Protein AF-B1XRI4-F1 (afdb_monomer_lite)

Structure (mmCIF, N/CA/C/O backbone):
data_AF-B1XRI4-F1
#
_entry.id   AF-B1XRI4-F1
#
loop_
_atom_site.group_PDB
_atom_site.id
_atom_site.type_symbol
_atom_site.label_atom_id
_atom_site.label_alt_id
_atom_site.label_comp_id
_atom_site.label_asym_id
_atom_site.label_entity_id
_atom_site.label_seq_id
_atom_site.pdbx_PDB_ins_code
_atom_site.Cartn_x
_atom_site.Cartn_y
_atom_site.Cartn_z
_atom_site.occupancy
_atom_site.B_iso_or_equiv
_atom_site.auth_seq_id
_atom_site.auth_comp_id
_atom_site.auth_asym_id
_atom_site.auth_atom_id
_atom_site.pdbx_PDB_model_num
ATOM 1 N N . MET A 1 1 ? -8.387 2.733 -5.141 1.00 65.00 1 MET A N 1
ATOM 2 C CA . MET A 1 1 ? -6.979 3.082 -5.437 1.00 65.00 1 MET A CA 1
ATOM 3 C C . MET A 1 1 ? -6.861 4.586 -5.437 1.00 65.00 1 MET A C 1
ATOM 5 O O . MET A 1 1 ? -7.720 5.232 -6.022 1.00 65.00 1 MET A O 1
ATOM 9 N N . LEU A 1 2 ? -5.841 5.126 -4.7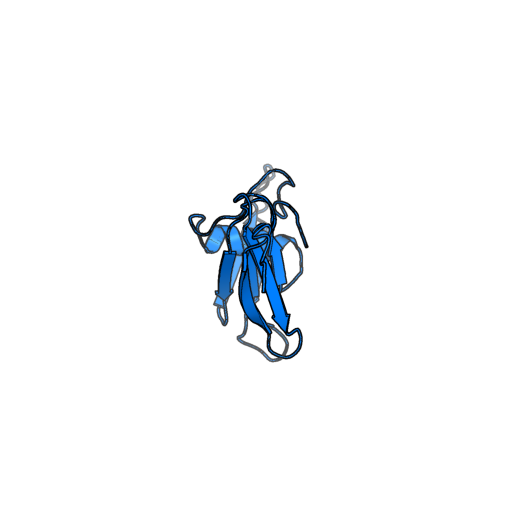74 1.00 78.25 2 LEU A N 1
ATOM 10 C CA . LEU A 1 2 ? -5.533 6.553 -4.824 1.00 78.25 2 LEU A CA 1
ATOM 11 C C . LEU A 1 2 ? -4.210 6.719 -5.563 1.00 78.25 2 LEU A C 1
ATOM 13 O O . LEU A 1 2 ? -3.282 5.942 -5.351 1.00 78.25 2 LEU A O 1
ATOM 17 N N . HIS A 1 3 ? -4.119 7.705 -6.455 1.00 70.69 3 HIS A N 1
ATOM 18 C CA . HIS A 1 3 ? -2.831 8.004 -7.069 1.00 70.69 3 HIS A CA 1
ATOM 19 C C . HIS A 1 3 ? -1.880 8.522 -5.978 1.00 70.69 3 HIS A C 1
ATOM 21 O O . HIS A 1 3 ? -0.843 7.904 -5.768 1.00 70.69 3 HIS A O 1
ATOM 27 N N . GLY A 1 4 ? -2.286 9.546 -5.215 1.00 70.69 4 GLY A N 1
ATOM 28 C CA . GLY A 1 4 ? -1.570 10.074 -4.043 1.00 70.69 4 GLY A CA 1
ATOM 29 C C . GLY A 1 4 ? -2.045 9.496 -2.703 1.00 70.69 4 GLY A C 1
ATOM 30 O O . GLY A 1 4 ? -1.963 8.288 -2.479 1.00 70.69 4 GLY A O 1
ATOM 31 N N . SER A 1 5 ? -2.565 10.351 -1.817 1.00 71.44 5 SER A N 1
ATOM 32 C CA . SER A 1 5 ? -3.099 9.972 -0.500 1.00 71.44 5 SER A CA 1
ATOM 33 C C . SER A 1 5 ? -4.562 10.399 -0.309 1.00 71.44 5 SER A C 1
ATOM 35 O O . SER A 1 5 ? -5.165 11.021 -1.183 1.00 71.44 5 SER A O 1
ATOM 37 N N . SER A 1 6 ? -5.136 10.078 0.857 1.00 72.88 6 SER A N 1
ATOM 38 C CA . SER A 1 6 ? -6.457 10.562 1.286 1.00 72.88 6 SER A CA 1
ATOM 39 C C . SER A 1 6 ? -6.484 12.041 1.685 1.00 72.88 6 SER A C 1
ATOM 41 O O . SER A 1 6 ? -7.566 12.604 1.819 1.00 72.88 6 SER A O 1
ATOM 43 N N . LEU A 1 7 ? -5.319 12.670 1.874 1.00 73.25 7 LEU A N 1
ATOM 44 C CA . LEU A 1 7 ? -5.206 14.095 2.178 1.00 73.25 7 LEU A CA 1
ATOM 45 C C . LEU A 1 7 ? -5.097 14.926 0.894 1.00 73.25 7 LEU A C 1
ATOM 47 O O . LEU A 1 7 ? -5.729 15.971 0.775 1.00 73.25 7 LEU A O 1
ATOM 51 N N . THR A 1 8 ? -4.294 14.473 -0.074 1.00 70.69 8 THR A N 1
ATOM 52 C CA . THR A 1 8 ? -4.142 15.141 -1.371 1.00 70.69 8 THR A CA 1
ATOM 53 C C . THR A 1 8 ? -3.621 14.186 -2.442 1.00 70.69 8 THR A C 1
ATOM 55 O O . THR A 1 8 ? -2.796 13.305 -2.190 1.00 70.69 8 THR A O 1
ATOM 58 N N . VAL A 1 9 ? -4.058 14.400 -3.684 1.00 73.81 9 VAL A N 1
ATOM 59 C CA . VAL A 1 9 ? -3.612 13.631 -4.857 1.00 73.81 9 VAL A CA 1
ATOM 60 C C . VAL A 1 9 ? -2.123 13.814 -5.172 1.00 73.81 9 VAL A C 1
ATOM 62 O O . VAL A 1 9 ? -1.547 12.992 -5.883 1.00 73.81 9 VAL A O 1
ATOM 65 N N . PHE A 1 10 ? -1.497 14.866 -4.635 1.00 75.50 10 PHE A N 1
ATOM 66 C CA . PHE A 1 10 ? -0.083 15.174 -4.849 1.00 75.50 10 PHE A CA 1
ATOM 67 C C . PHE A 1 10 ? 0.855 14.513 -3.827 1.00 75.50 10 PHE A C 1
ATOM 69 O O . PHE A 1 10 ? 2.054 14.421 -4.089 1.00 75.50 10 PHE A O 1
ATOM 76 N N . GLU A 1 11 ? 0.343 14.032 -2.687 1.00 80.44 11 GLU A N 1
ATOM 77 C CA . GLU A 1 11 ? 1.159 13.393 -1.646 1.00 80.44 11 GLU A CA 1
ATOM 78 C C . GLU A 1 11 ? 1.578 11.993 -2.104 1.00 80.44 11 GLU A C 1
ATOM 80 O O . GLU A 1 11 ? 0.745 11.150 -2.441 1.00 80.44 11 GLU A O 1
ATOM 85 N N . ALA A 1 12 ? 2.884 11.735 -2.116 1.00 83.44 12 ALA A N 1
ATOM 86 C CA . ALA A 1 12 ? 3.431 10.421 -2.417 1.00 83.44 12 ALA A CA 1
ATOM 87 C C . ALA A 1 12 ? 3.608 9.629 -1.118 1.00 83.44 12 ALA A C 1
ATOM 89 O O . ALA A 1 12 ? 4.441 9.985 -0.292 1.00 83.44 12 ALA A O 1
ATOM 90 N N . LEU A 1 13 ? 2.859 8.537 -0.955 1.00 85.38 13 LEU A N 1
ATOM 91 C CA . LEU A 1 13 ? 3.068 7.615 0.161 1.00 85.38 13 LEU A CA 1
ATOM 92 C C . LEU A 1 13 ? 4.296 6.738 -0.124 1.00 85.38 13 LEU A C 1
ATOM 94 O O . LEU A 1 13 ? 4.287 5.957 -1.078 1.00 85.38 13 LEU A O 1
ATOM 98 N N . THR A 1 14 ? 5.357 6.903 0.664 1.00 87.81 14 THR A N 1
ATOM 99 C CA . THR A 1 14 ? 6.631 6.170 0.558 1.00 87.81 14 THR A CA 1
ATOM 100 C C . THR A 1 14 ? 6.859 5.305 1.804 1.00 87.81 14 THR A C 1
ATOM 102 O O . THR A 1 14 ? 6.244 5.567 2.841 1.00 87.81 14 THR A O 1
ATOM 105 N N . PRO A 1 15 ? 7.738 4.289 1.737 1.00 87.56 15 PRO A N 1
ATOM 106 C CA . PRO A 1 15 ? 8.093 3.485 2.911 1.00 87.56 15 PRO A CA 1
ATOM 107 C C . PRO A 1 15 ? 8.808 4.276 4.019 1.00 87.56 15 PRO A C 1
ATOM 109 O O . PRO A 1 15 ? 8.777 3.878 5.178 1.00 87.56 15 PRO A O 1
ATOM 112 N N . ASP A 1 16 ? 9.409 5.421 3.698 1.00 88.75 16 ASP A N 1
ATOM 113 C CA . ASP A 1 16 ? 10.113 6.246 4.690 1.00 88.75 16 ASP A CA 1
ATOM 114 C C . ASP A 1 16 ? 9.158 7.062 5.580 1.00 88.75 16 ASP A C 1
ATOM 116 O O . ASP A 1 16 ? 9.561 7.608 6.608 1.00 88.75 16 ASP A O 1
ATOM 120 N N . ILE A 1 17 ? 7.880 7.167 5.197 1.00 88.00 17 ILE A N 1
ATOM 121 C CA . ILE A 1 17 ? 6.865 7.839 6.009 1.00 88.00 17 ILE A CA 1
ATOM 122 C C . ILE A 1 17 ? 6.555 6.984 7.237 1.00 88.00 17 ILE A C 1
ATOM 124 O O . ILE A 1 17 ? 6.394 5.768 7.154 1.00 88.00 17 ILE A O 1
ATOM 128 N N . SER A 1 18 ? 6.393 7.647 8.384 1.00 88.56 18 SER A N 1
ATOM 129 C CA . SER A 1 18 ? 6.003 6.985 9.628 1.00 88.56 18 SER A CA 1
ATOM 130 C C . SER A 1 18 ? 4.765 6.091 9.432 1.00 88.56 18 SER A C 1
ATOM 132 O O . SER A 1 18 ? 3.739 6.568 8.927 1.00 88.56 18 SER A O 1
ATOM 134 N N . PRO A 1 19 ? 4.793 4.828 9.900 1.00 84.56 19 PRO A N 1
ATOM 135 C CA . PRO A 1 19 ? 3.646 3.925 9.830 1.00 84.56 19 PRO A CA 1
ATOM 136 C C . PRO A 1 19 ? 2.368 4.501 10.450 1.00 84.56 19 PRO A C 1
ATOM 138 O O . PRO A 1 19 ? 1.272 4.200 9.984 1.00 84.56 19 PRO A O 1
ATOM 141 N N . LEU A 1 20 ? 2.491 5.369 11.461 1.00 84.25 20 LEU A N 1
ATOM 142 C CA . LEU A 1 20 ? 1.348 6.051 12.077 1.00 84.25 20 LEU A CA 1
ATOM 143 C C . LEU A 1 20 ? 0.680 7.042 11.119 1.00 84.25 20 LEU A C 1
ATOM 145 O O . LEU A 1 20 ? -0.545 7.127 11.081 1.00 84.25 20 LEU A O 1
ATOM 149 N N . VAL A 1 21 ? 1.469 7.753 10.311 1.00 86.25 21 VAL A N 1
ATOM 150 C CA . VAL A 1 21 ? 0.947 8.667 9.286 1.00 86.25 21 VAL A CA 1
ATOM 151 C C . VAL A 1 21 ? 0.274 7.868 8.173 1.00 86.25 21 VAL A C 1
ATOM 153 O O . VAL A 1 21 ? -0.832 8.205 7.765 1.00 86.25 21 VAL A O 1
ATOM 156 N N . LEU A 1 22 ? 0.882 6.765 7.725 1.00 87.56 22 LEU A N 1
ATOM 157 C CA . LEU A 1 22 ? 0.262 5.857 6.755 1.00 87.56 22 LEU A CA 1
ATOM 158 C C . LEU A 1 22 ? -1.082 5.311 7.272 1.00 87.56 22 LEU A C 1
ATOM 160 O O . LEU A 1 22 ? -2.072 5.276 6.538 1.00 87.56 22 LEU A O 1
ATOM 164 N N . LEU A 1 23 ? -1.137 4.944 8.553 1.00 86.62 23 LEU A N 1
ATOM 165 C CA . LEU A 1 23 ? -2.342 4.452 9.211 1.00 86.62 23 LEU A CA 1
ATOM 166 C C . LEU A 1 23 ? -3.434 5.528 9.346 1.00 86.62 23 LEU A C 1
ATOM 168 O O . LEU A 1 23 ? -4.604 5.210 9.134 1.00 86.62 23 LEU A O 1
ATOM 172 N N . ASP A 1 24 ? -3.069 6.780 9.644 1.00 84.75 24 ASP A N 1
ATOM 173 C CA . ASP A 1 24 ? -3.980 7.938 9.602 1.00 84.75 24 ASP A CA 1
ATOM 174 C C . ASP A 1 24 ? -4.537 8.157 8.187 1.00 84.75 24 ASP A C 1
ATOM 176 O O . ASP A 1 24 ? -5.738 8.353 7.999 1.00 84.75 24 ASP A O 1
ATOM 180 N N . ARG A 1 25 ? -3.691 8.054 7.155 1.00 86.00 25 ARG A N 1
ATOM 181 C CA . ARG A 1 25 ? -4.159 8.177 5.769 1.00 86.00 25 ARG A CA 1
ATOM 182 C C . ARG A 1 25 ? -5.155 7.082 5.415 1.00 86.00 25 ARG A C 1
ATOM 184 O O . ARG A 1 25 ? -6.163 7.384 4.778 1.00 86.00 25 ARG A O 1
ATOM 191 N N . LEU A 1 26 ? -4.911 5.844 5.839 1.00 86.69 26 LEU A N 1
ATOM 192 C CA . LEU A 1 26 ? -5.843 4.738 5.637 1.00 86.69 26 LEU A CA 1
ATOM 193 C C . LEU A 1 26 ? -7.153 4.943 6.414 1.00 86.69 26 LEU A C 1
ATOM 195 O O . LEU A 1 26 ? -8.219 4.785 5.821 1.00 86.69 26 LEU A O 1
ATOM 199 N N . SER A 1 27 ? -7.106 5.332 7.694 1.00 82.50 27 SER A N 1
ATOM 200 C CA . SER A 1 27 ? -8.317 5.496 8.518 1.00 82.50 27 SER A CA 1
ATOM 201 C C . SER A 1 27 ? -9.276 6.543 7.948 1.00 82.50 27 SER A C 1
ATOM 203 O O . SER A 1 27 ? -10.486 6.328 7.955 1.00 82.50 27 SER A O 1
ATOM 205 N N . ARG A 1 28 ? -8.748 7.615 7.343 1.00 81.69 28 ARG A N 1
ATOM 206 C CA . ARG A 1 28 ? -9.539 8.661 6.668 1.00 81.69 28 ARG A CA 1
ATOM 207 C C . ARG A 1 28 ? -10.305 8.185 5.433 1.00 81.69 28 ARG A C 1
ATOM 209 O O . ARG A 1 28 ? -11.222 8.870 4.999 1.00 81.69 28 ARG A O 1
ATOM 216 N N . THR A 1 29 ? -9.951 7.036 4.856 1.00 81.38 29 THR A N 1
ATOM 217 C CA . THR A 1 29 ? -10.661 6.484 3.686 1.00 81.38 29 THR A CA 1
ATOM 218 C C . THR A 1 29 ? -11.903 5.672 4.047 1.00 81.38 29 THR A C 1
ATOM 220 O O . THR A 1 29 ? -12.643 5.275 3.151 1.00 81.38 29 THR A O 1
ATOM 223 N N . GLY A 1 30 ? -12.091 5.328 5.328 1.00 78.19 30 GLY A N 1
ATOM 224 C CA . GLY A 1 30 ? -13.103 4.355 5.757 1.00 78.19 30 GLY A CA 1
ATOM 225 C C . GLY A 1 30 ? -12.866 2.923 5.248 1.00 78.19 30 GLY A C 1
ATOM 226 O O . GLY A 1 30 ? -13.698 2.051 5.473 1.00 78.19 30 GLY A O 1
ATOM 227 N N . SER A 1 31 ? -11.745 2.660 4.566 1.00 84.38 31 SER A N 1
ATOM 228 C CA . SER A 1 31 ? -11.389 1.351 4.009 1.00 84.38 31 SER A CA 1
ATOM 229 C C . SER A 1 31 ? -10.328 0.648 4.858 1.00 84.38 31 SER A C 1
ATOM 231 O O . SER A 1 31 ? -9.544 1.281 5.561 1.00 84.38 31 SER A O 1
ATOM 233 N N . ASN A 1 32 ? -10.246 -0.679 4.736 1.00 88.25 32 ASN A N 1
ATOM 234 C CA . ASN A 1 32 ? -9.199 -1.484 5.382 1.00 88.25 32 ASN A CA 1
ATOM 235 C C . ASN A 1 32 ? -7.982 -1.723 4.470 1.00 88.25 32 ASN A C 1
ATOM 237 O O . ASN A 1 32 ? -6.962 -2.260 4.905 1.00 88.25 32 ASN A O 1
ATOM 241 N N . ARG A 1 33 ? -8.094 -1.354 3.190 1.00 89.62 33 ARG A N 1
ATOM 242 C CA . ARG A 1 33 ? -7.081 -1.544 2.148 1.00 89.62 33 ARG A CA 1
ATOM 243 C C . ARG A 1 33 ? -6.815 -0.208 1.458 1.00 89.62 33 ARG A C 1
ATOM 245 O O . ARG A 1 33 ? -7.748 0.395 0.934 1.00 89.62 33 ARG A O 1
ATOM 252 N N . LEU A 1 34 ? -5.560 0.229 1.408 1.00 90.88 34 LEU A N 1
ATOM 253 C CA . LEU A 1 34 ? -5.137 1.403 0.644 1.00 90.88 34 LEU A CA 1
ATOM 254 C C . LEU A 1 34 ? -4.051 1.013 -0.353 1.00 90.88 34 LEU A C 1
ATOM 256 O O . LEU A 1 34 ? -2.965 0.595 0.025 1.00 90.88 34 LEU A O 1
ATOM 260 N N . PHE A 1 35 ? -4.342 1.203 -1.634 1.00 91.69 35 PHE A N 1
ATOM 261 C CA . PHE A 1 35 ? -3.383 1.032 -2.721 1.00 91.69 35 PHE A CA 1
ATOM 262 C C . PHE A 1 35 ? -2.990 2.409 -3.260 1.00 91.69 35 PHE A C 1
ATOM 264 O O . PHE A 1 35 ? -3.882 3.178 -3.644 1.00 91.69 35 PHE A O 1
ATOM 271 N N . CYS A 1 36 ? -1.687 2.695 -3.291 1.00 90.06 36 CYS A N 1
ATOM 272 C CA . CYS A 1 36 ? -1.108 3.977 -3.696 1.00 90.06 36 CYS A CA 1
ATOM 273 C C . CYS A 1 36 ? -0.030 3.805 -4.778 1.00 90.06 36 CYS A C 1
ATOM 275 O O . CYS A 1 36 ? 0.717 2.827 -4.767 1.00 90.06 36 CYS A O 1
ATOM 277 N N . GLY A 1 37 ? 0.028 4.737 -5.737 1.00 86.88 37 GLY A N 1
ATOM 278 C CA . GLY A 1 37 ? 0.899 4.617 -6.919 1.00 86.88 37 GLY A CA 1
ATOM 279 C C . GLY A 1 37 ? 1.879 5.771 -7.138 1.00 86.88 37 GLY A C 1
ATOM 280 O O . GLY A 1 37 ? 2.894 5.587 -7.803 1.00 86.88 37 GLY A O 1
ATOM 281 N N . ARG A 1 38 ? 1.631 6.957 -6.566 1.00 85.50 38 ARG A N 1
ATOM 282 C CA . ARG A 1 38 ? 2.395 8.185 -6.856 1.00 85.50 38 ARG A CA 1
ATOM 283 C C . ARG A 1 38 ? 3.876 8.069 -6.525 1.00 85.50 38 ARG A C 1
ATOM 285 O O . ARG A 1 38 ? 4.703 8.655 -7.217 1.00 85.50 38 ARG A O 1
ATOM 292 N N . SER A 1 39 ? 4.218 7.328 -5.476 1.00 85.31 39 SER A N 1
ATOM 293 C CA . SER A 1 39 ? 5.613 7.140 -5.089 1.00 85.31 39 SER A CA 1
ATOM 294 C C . SER A 1 39 ? 6.398 6.298 -6.078 1.00 85.31 39 SER A C 1
ATOM 296 O O . SER A 1 39 ? 7.619 6.362 -6.021 1.00 85.31 39 SER A O 1
ATOM 298 N N . GLY A 1 40 ? 5.746 5.519 -6.951 1.00 87.25 40 GLY A N 1
ATOM 299 C CA . GLY A 1 40 ? 6.384 4.588 -7.884 1.00 87.25 40 GLY A CA 1
ATOM 300 C C . GLY A 1 40 ? 7.186 3.467 -7.213 1.00 87.25 40 GLY A C 1
ATOM 301 O O . GLY A 1 40 ? 7.920 2.764 -7.899 1.00 87.25 40 GLY A O 1
ATOM 302 N N . GLN A 1 41 ? 7.078 3.318 -5.890 1.00 90.44 41 GLN A N 1
ATOM 303 C CA . GLN A 1 41 ? 7.795 2.323 -5.098 1.00 90.44 41 GLN A CA 1
ATOM 304 C C . GLN A 1 41 ? 6.858 1.174 -4.724 1.00 90.44 41 GLN A C 1
ATOM 306 O O . GLN A 1 41 ? 5.672 1.387 -4.460 1.00 90.44 41 GLN A O 1
ATOM 311 N N . THR A 1 42 ? 7.393 -0.045 -4.689 1.00 93.75 42 THR A N 1
ATOM 312 C CA . THR A 1 42 ? 6.694 -1.208 -4.137 1.00 93.75 42 THR A CA 1
ATOM 313 C C . THR A 1 42 ? 6.976 -1.330 -2.655 1.00 93.75 42 THR A C 1
ATOM 315 O O . THR A 1 42 ? 8.136 -1.423 -2.258 1.00 93.75 42 THR A O 1
ATOM 318 N N . PHE A 1 43 ? 5.929 -1.363 -1.843 1.00 94.00 43 PHE A N 1
ATOM 319 C CA . PHE A 1 43 ? 6.047 -1.604 -0.409 1.00 94.00 43 PHE A CA 1
ATOM 320 C C . PHE A 1 43 ? 4.730 -2.137 0.149 1.00 94.00 43 PHE A C 1
ATOM 322 O O . PHE A 1 43 ? 3.665 -1.935 -0.441 1.00 94.00 43 PHE A O 1
ATOM 329 N N . GLN A 1 44 ? 4.804 -2.798 1.299 1.00 94.00 44 GLN A N 1
ATOM 330 C CA . GLN A 1 44 ? 3.654 -3.333 2.016 1.00 94.00 44 GLN A CA 1
ATOM 331 C C . GLN A 1 44 ? 3.769 -2.967 3.495 1.00 94.00 44 GLN A C 1
ATOM 333 O O . GLN A 1 44 ? 4.752 -3.318 4.140 1.00 94.00 44 GLN A O 1
ATOM 338 N N . TYR A 1 45 ? 2.737 -2.320 4.034 1.00 91.50 45 TYR A N 1
ATOM 339 C CA . TYR A 1 45 ? 2.545 -2.158 5.474 1.00 91.50 45 TYR A CA 1
ATOM 340 C C . TYR A 1 45 ? 1.258 -2.840 5.891 1.00 91.50 45 TYR A C 1
ATOM 342 O O . TYR A 1 45 ? 0.201 -2.590 5.313 1.00 91.50 45 TYR A O 1
ATOM 350 N N . GLN A 1 46 ? 1.349 -3.671 6.924 1.00 90.38 46 GLN A N 1
ATOM 351 C CA . GLN A 1 46 ? 0.203 -4.354 7.495 1.00 90.38 46 GLN A CA 1
ATOM 352 C C . GLN A 1 46 ? 0.171 -4.154 9.005 1.00 90.38 46 GLN A C 1
ATOM 354 O O . GLN A 1 46 ? 1.152 -4.406 9.700 1.00 90.38 46 GLN A O 1
ATOM 359 N N . VAL A 1 47 ? -0.985 -3.728 9.504 1.00 88.44 47 VAL A N 1
ATOM 360 C CA . VAL A 1 47 ? -1.304 -3.700 10.929 1.00 88.44 47 VAL A CA 1
ATOM 361 C C . VAL A 1 47 ? -2.338 -4.787 11.169 1.00 88.44 47 VAL A C 1
ATOM 363 O O . VAL A 1 47 ? -3.504 -4.643 10.792 1.00 88.44 47 VAL A O 1
ATOM 366 N N . SER A 1 48 ? -1.888 -5.901 11.742 1.00 85.06 48 SER A N 1
ATOM 367 C CA . SER A 1 48 ? -2.743 -7.062 12.000 1.00 85.06 48 SER A CA 1
ATOM 368 C C . SER A 1 48 ? -3.627 -6.860 13.220 1.00 85.06 48 SER A C 1
ATOM 370 O O . SER A 1 48 ? -4.783 -7.248 13.166 1.00 85.06 48 SER A O 1
ATOM 372 N N . THR A 1 49 ? -3.119 -6.225 14.280 1.00 86.06 49 THR A N 1
ATOM 373 C CA . THR A 1 49 ? -3.878 -5.904 15.495 1.00 86.06 49 THR A CA 1
ATOM 374 C C . THR A 1 49 ? -3.457 -4.546 16.055 1.00 86.06 49 THR A C 1
ATOM 376 O O . THR A 1 49 ? -2.334 -4.093 15.827 1.00 86.06 49 THR A O 1
ATOM 379 N N . GLY A 1 50 ? -4.350 -3.869 16.777 1.00 83.12 50 GLY A N 1
ATOM 380 C CA . GLY A 1 50 ? -4.013 -2.635 17.486 1.00 83.12 50 GLY A CA 1
ATOM 381 C C . GLY A 1 50 ? -5.211 -1.740 17.780 1.00 83.12 50 GLY A C 1
ATOM 382 O O . GLY A 1 50 ? -6.327 -1.985 17.327 1.00 83.12 50 GLY A O 1
ATOM 383 N N . LYS A 1 51 ? -4.964 -0.668 18.533 1.00 81.44 51 LYS A N 1
ATOM 384 C CA . LYS A 1 51 ? -5.938 0.396 18.797 1.00 81.44 51 LYS A CA 1
ATOM 385 C C . LYS A 1 51 ? -5.340 1.728 18.365 1.00 81.44 51 LYS A C 1
ATOM 387 O O . LYS A 1 51 ? -4.202 2.031 18.709 1.00 81.44 51 LYS A O 1
ATOM 392 N N . LEU A 1 52 ? -6.095 2.501 17.594 1.00 78.25 52 LEU A N 1
ATOM 393 C CA . LEU A 1 52 ? -5.708 3.818 17.100 1.00 78.25 52 LEU A CA 1
ATOM 394 C C . LEU A 1 52 ? -6.712 4.852 17.597 1.00 78.25 52 LEU A C 1
ATOM 396 O O . LEU A 1 52 ? -7.892 4.746 17.283 1.00 78.25 52 LEU A O 1
ATOM 400 N N . ALA A 1 53 ? -6.234 5.873 18.297 1.00 79.31 53 ALA A N 1
ATOM 401 C CA . ALA A 1 53 ? -7.021 7.047 18.650 1.00 79.31 53 ALA A CA 1
ATOM 402 C C . ALA A 1 53 ? -6.586 8.222 17.766 1.00 79.31 53 ALA A C 1
ATOM 404 O O . ALA A 1 53 ? -5.413 8.593 17.763 1.00 79.31 53 ALA A O 1
ATOM 405 N N . ALA A 1 54 ? -7.514 8.795 17.003 1.00 73.19 54 ALA A N 1
ATOM 406 C CA . ALA A 1 54 ? -7.299 10.005 16.220 1.00 73.19 54 ALA A CA 1
ATOM 407 C C . ALA A 1 54 ? -8.059 11.159 16.874 1.00 73.19 54 ALA A C 1
ATOM 409 O O . ALA A 1 54 ? -9.288 11.167 16.876 1.00 73.19 54 ALA A O 1
ATOM 410 N N . THR A 1 55 ? -7.335 12.127 17.427 1.00 77.12 55 THR A N 1
ATOM 411 C CA . THR A 1 55 ? -7.932 13.305 18.062 1.00 77.12 55 THR A CA 1
ATOM 412 C C . THR A 1 55 ? -7.768 14.508 17.148 1.00 77.12 55 THR A C 1
ATOM 414 O O . THR A 1 55 ? -6.651 14.848 16.760 1.00 77.12 55 THR A O 1
ATOM 417 N N . VAL A 1 56 ? -8.883 15.147 16.798 1.00 73.50 56 VAL A N 1
ATOM 418 C CA . VAL A 1 56 ? -8.895 16.396 16.034 1.00 73.50 56 VAL A CA 1
ATOM 419 C C . VAL A 1 56 ? -9.275 17.530 16.975 1.00 73.50 56 VAL A C 1
ATOM 421 O O . VAL A 1 56 ? -10.363 17.522 17.548 1.00 73.50 56 VAL A O 1
ATOM 424 N N . THR A 1 57 ? -8.380 18.504 17.118 1.00 77.81 57 THR A N 1
ATOM 425 C CA . THR A 1 57 ? -8.630 19.731 17.880 1.00 77.81 57 THR A CA 1
ATOM 426 C C . THR A 1 57 ? -9.086 20.821 16.917 1.00 77.81 57 THR A C 1
ATOM 428 O O . THR A 1 57 ? -8.326 21.216 16.032 1.00 77.81 57 THR A O 1
ATOM 431 N N . THR A 1 58 ? -10.325 21.293 17.056 1.00 76.12 58 THR A N 1
ATOM 432 C CA . THR A 1 58 ? -10.836 22.457 16.313 1.00 76.12 58 THR A CA 1
ATOM 433 C C . THR A 1 58 ? -10.553 23.753 17.080 1.00 76.12 58 THR A C 1
ATOM 435 O O . THR A 1 58 ? -10.262 23.716 18.277 1.00 76.12 58 THR A O 1
ATOM 438 N N . LEU A 1 59 ? -10.628 24.910 16.404 1.00 78.81 59 LEU A N 1
ATOM 439 C CA . LEU A 1 59 ? -10.448 26.218 17.057 1.00 78.81 59 LEU A CA 1
ATOM 440 C C . LEU A 1 59 ? -11.449 26.438 18.208 1.00 78.81 59 LEU A C 1
ATOM 442 O O . LEU A 1 59 ? -11.094 27.056 19.207 1.00 78.81 59 LEU A O 1
ATOM 446 N N . ASP A 1 60 ? -12.641 25.844 18.111 1.00 74.88 60 ASP A N 1
ATOM 447 C CA . ASP A 1 60 ? -13.716 25.928 19.109 1.00 74.88 60 ASP A CA 1
ATOM 448 C C . ASP A 1 60 ? -13.573 24.905 20.261 1.00 74.88 60 ASP A C 1
ATOM 450 O O . ASP A 1 60 ? -14.551 24.515 20.896 1.00 74.88 60 ASP A O 1
ATOM 454 N N . GLN A 1 61 ? -12.344 24.447 20.537 1.00 64.19 61 GLN A N 1
ATOM 455 C CA . GLN A 1 61 ? -11.928 23.667 21.719 1.00 64.19 61 GLN A CA 1
ATOM 456 C C . GLN A 1 61 ? -12.541 22.267 21.900 1.00 64.19 61 GLN A C 1
ATOM 458 O O . GLN A 1 61 ? -12.152 21.547 22.822 1.00 64.19 61 GLN A O 1
ATOM 463 N N . THR A 1 62 ? -13.440 21.817 21.025 1.00 64.19 62 THR A N 1
ATOM 464 C CA . THR A 1 62 ? -14.017 20.472 21.145 1.00 64.19 62 THR A CA 1
ATOM 465 C C . THR A 1 62 ? -13.097 19.454 20.473 1.00 64.19 62 THR A C 1
ATOM 467 O O . THR A 1 62 ? -13.110 19.283 19.255 1.00 64.19 62 THR A O 1
ATOM 470 N N . ALA A 1 63 ? -12.274 18.776 21.274 1.00 68.06 63 ALA A N 1
ATOM 471 C CA . ALA A 1 63 ? -11.447 17.670 20.809 1.00 68.06 63 ALA A CA 1
ATOM 472 C C . ALA A 1 63 ? -12.335 16.464 20.464 1.00 68.06 63 ALA A C 1
ATOM 474 O O . ALA A 1 63 ? -12.845 15.776 21.349 1.00 68.06 63 ALA A O 1
ATOM 475 N N . VAL A 1 64 ? -12.523 16.193 19.172 1.00 70.56 64 VAL A N 1
ATOM 476 C CA . VAL A 1 64 ? -13.245 14.999 18.717 1.00 70.56 64 VAL A CA 1
ATOM 477 C C . VAL A 1 64 ? -12.242 13.858 18.609 1.00 70.56 64 VAL A C 1
ATOM 479 O O . VAL A 1 64 ? -11.329 13.907 17.785 1.00 70.56 64 VAL A O 1
ATOM 482 N N . SER A 1 65 ? -12.401 12.833 19.451 1.00 73.88 65 SER A N 1
ATOM 483 C CA . SER A 1 65 ? -11.581 11.621 19.404 1.00 73.88 65 SER A CA 1
ATOM 484 C C . SER A 1 65 ? -12.314 10.499 18.675 1.00 73.88 65 SER A C 1
ATOM 486 O O . SER A 1 65 ? -13.432 10.130 19.032 1.00 73.88 65 SER A O 1
ATOM 488 N N . GLN A 1 66 ? -11.678 9.948 17.646 1.00 73.94 66 GLN A N 1
ATOM 489 C CA . GLN A 1 66 ? -12.132 8.772 16.918 1.00 73.94 66 GLN A CA 1
ATOM 490 C C . GLN A 1 66 ? -11.236 7.589 17.268 1.00 73.94 66 GLN A C 1
ATOM 492 O O . GLN A 1 66 ? -10.051 7.572 16.933 1.00 73.94 66 GLN A O 1
ATOM 497 N N . ASN A 1 67 ? -11.814 6.590 17.932 1.00 79.44 67 ASN A N 1
ATOM 498 C CA . ASN A 1 67 ? -11.116 5.368 18.305 1.00 79.44 67 ASN A CA 1
ATOM 499 C C . ASN A 1 67 ? -11.409 4.264 17.291 1.00 79.44 67 ASN A C 1
ATOM 501 O O . ASN A 1 67 ? -12.561 3.979 16.974 1.00 79.44 67 ASN A O 1
ATOM 505 N N . TYR A 1 68 ? -10.351 3.625 16.812 1.00 75.19 68 TYR A N 1
ATOM 506 C CA . TYR A 1 68 ? -10.399 2.538 15.857 1.00 75.19 68 TYR A CA 1
ATOM 507 C C . TYR A 1 68 ? -9.726 1.312 16.442 1.00 75.19 68 TYR A C 1
ATOM 509 O O . TYR A 1 68 ? -8.556 1.349 16.826 1.00 75.19 68 TYR A O 1
ATOM 517 N N . THR A 1 69 ? -10.450 0.209 16.420 1.00 78.25 69 THR A N 1
ATOM 518 C CA . THR A 1 69 ? -9.931 -1.092 16.805 1.00 78.25 69 THR A CA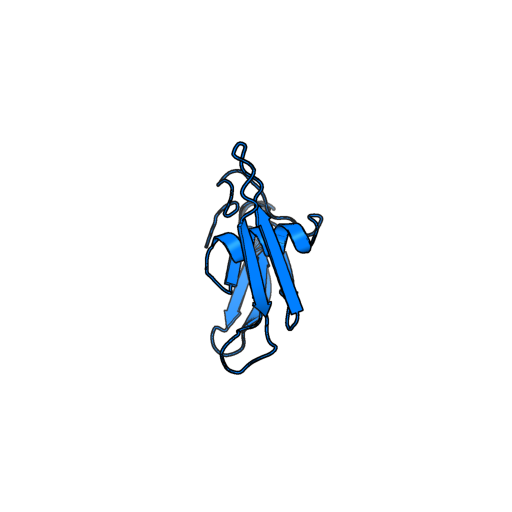 1
ATOM 519 C C . THR A 1 69 ? -9.589 -1.893 15.552 1.00 78.25 69 THR A C 1
ATOM 521 O O . THR A 1 69 ? -10.375 -1.938 14.608 1.00 78.25 69 THR A O 1
ATOM 524 N N . ILE A 1 70 ? -8.402 -2.492 15.511 1.00 83.06 70 ILE A N 1
ATOM 525 C CA . ILE A 1 70 ? -7.871 -3.241 14.368 1.00 83.06 70 ILE A CA 1
ATOM 526 C C . ILE A 1 70 ? -7.645 -4.679 14.833 1.00 83.06 70 ILE A C 1
ATOM 528 O O . ILE A 1 70 ? -6.923 -4.889 15.805 1.00 83.06 70 ILE A O 1
ATOM 532 N N . GLY A 1 71 ? -8.243 -5.654 14.144 1.00 72.25 71 GLY A N 1
ATOM 533 C CA .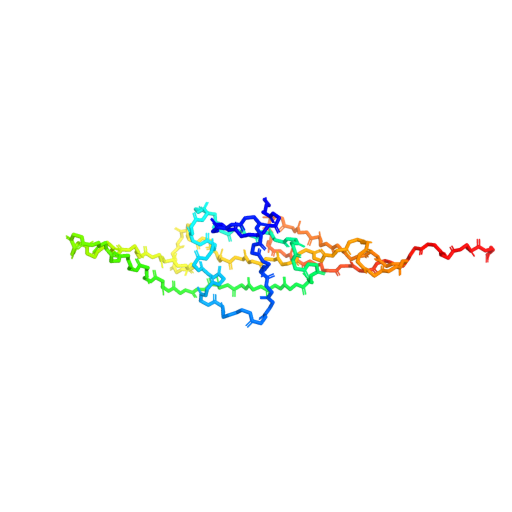 GLY A 1 71 ? -7.915 -7.077 14.272 1.00 72.25 71 GLY A CA 1
ATOM 534 C C . GLY A 1 71 ? -8.166 -7.765 15.613 1.00 72.25 71 GLY A C 1
ATOM 535 O O . GLY A 1 71 ? -7.740 -8.905 15.761 1.00 72.25 71 GLY A O 1
ATOM 536 N N . ASP A 1 72 ? -8.803 -7.114 16.591 1.00 62.50 72 ASP A N 1
ATOM 537 C CA . ASP A 1 72 ? -9.011 -7.698 17.928 1.00 62.50 72 ASP A CA 1
ATOM 538 C C . ASP A 1 72 ? -10.373 -8.393 18.119 1.00 62.50 72 ASP A C 1
ATOM 540 O O . ASP A 1 72 ? -10.576 -9.058 19.132 1.00 62.50 72 ASP A O 1
ATOM 544 N N . SER A 1 73 ? -11.297 -8.252 17.162 1.00 56.94 73 SER A N 1
ATOM 545 C CA . SER A 1 73 ? -12.687 -8.701 17.282 1.00 56.94 73 SER A CA 1
ATOM 546 C C . SER A 1 73 ? -13.191 -9.305 15.971 1.00 56.94 73 SER A C 1
ATOM 548 O O . SER A 1 73 ? -12.742 -8.948 14.879 1.00 56.94 73 SER A O 1
ATOM 550 N N . VAL A 1 74 ? -14.177 -10.201 16.061 1.00 50.41 74 VAL A N 1
ATOM 551 C CA . VAL A 1 74 ? -14.888 -10.734 14.888 1.00 50.41 74 VAL A CA 1
ATOM 552 C C . VAL A 1 74 ? -15.518 -9.560 14.124 1.00 50.41 74 VAL A C 1
ATOM 554 O O . VAL A 1 74 ? -16.443 -8.922 14.617 1.00 50.41 74 VAL A O 1
ATOM 557 N N . GLY A 1 75 ? -14.980 -9.248 12.940 1.00 55.47 75 GLY A N 1
ATOM 558 C CA . GLY A 1 75 ? -15.446 -8.157 12.072 1.00 55.47 75 GLY A CA 1
ATOM 559 C C . GLY A 1 75 ? -14.467 -6.989 11.873 1.00 55.47 75 GLY A C 1
ATOM 560 O O . GLY A 1 75 ? -14.660 -6.210 10.940 1.00 55.47 75 GLY A O 1
ATOM 561 N N . THR A 1 76 ? -13.389 -6.866 12.661 1.00 66.69 76 THR A N 1
ATOM 562 C CA . THR A 1 76 ? -12.346 -5.848 12.425 1.00 66.69 76 THR A CA 1
ATOM 563 C C . THR A 1 76 ? -11.225 -6.412 11.558 1.00 66.69 76 THR A C 1
ATOM 565 O O . THR A 1 76 ? -10.283 -7.030 12.043 1.00 66.69 76 THR A O 1
ATOM 568 N N . ALA A 1 77 ? -11.308 -6.196 10.243 1.00 78.31 77 ALA A N 1
ATOM 569 C CA . ALA A 1 77 ? -10.257 -6.629 9.326 1.00 78.31 77 ALA A CA 1
ATOM 570 C C . ALA A 1 77 ? -8.911 -5.946 9.644 1.00 78.31 77 ALA A C 1
ATOM 572 O O . ALA A 1 77 ? -8.867 -4.775 10.036 1.00 78.31 77 ALA A O 1
ATOM 573 N N . ALA A 1 78 ? -7.806 -6.666 9.415 1.00 87.19 78 ALA A N 1
ATOM 574 C CA . ALA A 1 78 ? -6.461 -6.090 9.427 1.00 87.19 78 ALA A CA 1
ATOM 575 C C . ALA A 1 78 ? -6.393 -4.868 8.502 1.00 87.19 78 ALA A C 1
ATOM 577 O O . ALA A 1 78 ? -7.187 -4.744 7.570 1.00 87.19 78 ALA A O 1
ATOM 578 N N . ARG A 1 79 ? -5.436 -3.972 8.719 1.00 89.19 79 ARG A N 1
ATOM 579 C CA . ARG A 1 79 ? -5.233 -2.790 7.876 1.00 89.19 79 ARG A CA 1
ATOM 580 C C . ARG A 1 79 ? -4.015 -2.978 6.987 1.00 89.19 79 ARG A C 1
ATOM 582 O O . ARG A 1 79 ? -2.943 -3.283 7.495 1.00 89.19 79 ARG A O 1
ATOM 589 N N . LEU A 1 80 ? -4.178 -2.796 5.678 1.00 91.75 80 LEU A N 1
ATOM 590 C CA . LEU A 1 80 ? -3.133 -3.045 4.681 1.00 91.75 80 LEU A CA 1
ATOM 591 C C . LEU A 1 80 ? -2.962 -1.834 3.764 1.00 91.75 80 LEU A C 1
ATOM 593 O O . LEU A 1 80 ? -3.933 -1.298 3.225 1.00 91.75 80 LEU A O 1
ATOM 597 N N . ILE A 1 81 ? -1.712 -1.430 3.572 1.00 92.69 81 ILE A N 1
ATOM 598 C CA . ILE A 1 81 ? -1.305 -0.320 2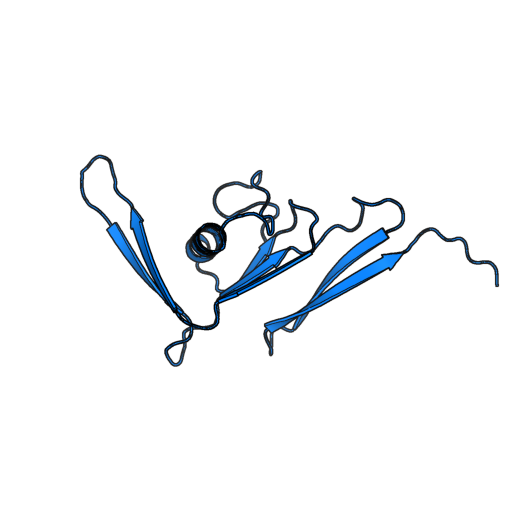.715 1.00 92.69 81 ILE A CA 1
ATOM 599 C C . ILE A 1 81 ? -0.250 -0.844 1.749 1.00 92.69 81 ILE A C 1
ATOM 601 O O . ILE A 1 81 ? 0.729 -1.459 2.169 1.00 92.69 81 ILE A O 1
ATOM 605 N N . VAL A 1 82 ? -0.459 -0.611 0.456 1.00 94.06 82 VAL A N 1
ATOM 606 C CA . VAL A 1 82 ? 0.366 -1.165 -0.616 1.00 94.06 82 VAL A CA 1
ATOM 607 C C . VAL A 1 82 ? 0.789 -0.062 -1.578 1.00 94.06 82 VAL A C 1
ATOM 609 O O . VAL A 1 82 ? -0.056 0.598 -2.190 1.00 94.06 82 VAL A O 1
ATOM 612 N N . GLY A 1 83 ? 2.098 0.109 -1.741 1.00 93.62 83 GLY A N 1
ATOM 613 C CA . GLY A 1 83 ? 2.688 0.816 -2.873 1.00 93.62 83 GLY A CA 1
ATOM 614 C C . GLY A 1 83 ? 2.742 -0.115 -4.0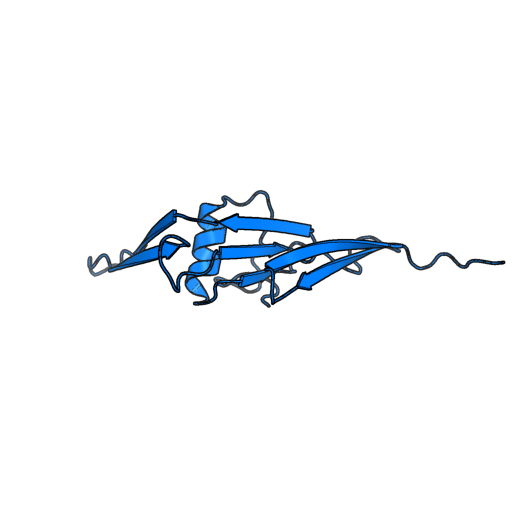78 1.00 93.62 83 GLY A C 1
ATOM 615 O O . GLY A 1 83 ? 3.333 -1.190 -3.987 1.00 93.62 83 GLY A O 1
ATOM 616 N N . VAL A 1 84 ? 2.101 0.249 -5.192 1.00 93.12 84 VAL A N 1
ATOM 617 C CA . VAL A 1 84 ? 1.963 -0.661 -6.350 1.00 93.12 84 VAL A CA 1
ATOM 618 C C . VAL A 1 84 ? 3.156 -0.663 -7.310 1.00 93.12 84 VAL A C 1
ATOM 620 O O . VAL A 1 84 ? 3.180 -1.443 -8.259 1.00 93.12 84 VAL A O 1
ATOM 623 N N . GLY A 1 85 ? 4.153 0.191 -7.074 1.00 89.19 85 GLY A N 1
ATOM 624 C CA . GLY A 1 85 ? 5.264 0.388 -8.002 1.00 89.19 85 GLY A CA 1
ATOM 625 C C . GLY A 1 85 ? 4.906 1.276 -9.198 1.00 89.19 85 GLY A C 1
ATOM 626 O O . GLY A 1 85 ? 3.954 2.056 -9.158 1.00 89.19 85 GLY A O 1
ATOM 627 N N . SER A 1 86 ? 5.717 1.193 -10.252 1.00 89.56 86 SER A N 1
ATOM 628 C CA . SER A 1 86 ? 5.540 1.927 -11.508 1.00 89.56 86 SER A CA 1
ATOM 629 C C . SER A 1 86 ? 5.959 1.060 -12.695 1.00 89.56 86 SER A C 1
ATOM 631 O O . SER A 1 86 ? 6.881 0.247 -12.602 1.00 89.56 86 SER A O 1
ATOM 633 N N . VAL A 1 87 ? 5.271 1.258 -13.819 1.00 86.44 87 VAL A N 1
ATOM 634 C CA . VAL A 1 87 ? 5.449 0.503 -15.066 1.00 86.44 87 VAL A CA 1
ATOM 635 C C . VAL A 1 87 ? 6.493 1.143 -15.998 1.00 86.44 87 VAL A C 1
ATOM 637 O O . VAL A 1 87 ? 7.073 0.464 -16.842 1.00 86.44 87 VAL A O 1
ATOM 640 N N . ASP A 1 88 ? 6.737 2.443 -15.855 1.00 83.69 88 ASP A N 1
ATOM 641 C CA . ASP A 1 88 ? 7.460 3.275 -16.823 1.00 83.69 88 ASP A CA 1
ATOM 642 C C . ASP A 1 88 ? 8.540 4.171 -16.199 1.00 83.69 88 ASP A C 1
ATOM 644 O O . ASP A 1 88 ? 9.311 4.801 -16.920 1.00 83.69 88 ASP A O 1
ATOM 648 N N . ARG A 1 89 ? 8.649 4.216 -14.866 1.00 83.44 89 ARG A N 1
ATOM 649 C CA . ARG A 1 89 ? 9.637 5.063 -14.186 1.00 83.44 89 ARG A CA 1
ATOM 650 C C . ARG A 1 89 ? 11.078 4.649 -14.465 1.00 83.44 89 ARG A C 1
ATOM 652 O O . ARG A 1 89 ? 11.951 5.510 -14.540 1.00 83.44 89 ARG A O 1
ATOM 659 N N . VAL A 1 90 ? 11.332 3.347 -14.579 1.00 84.12 90 VAL A N 1
ATOM 660 C CA . VAL A 1 90 ? 12.629 2.815 -15.002 1.00 84.12 90 VAL A CA 1
ATOM 661 C C . VAL A 1 90 ? 12.478 2.356 -16.452 1.00 84.12 90 VAL A C 1
ATOM 663 O O . VAL A 1 90 ? 11.657 1.476 -16.721 1.00 84.12 90 VAL A O 1
ATOM 666 N N . PRO A 1 91 ? 13.249 2.915 -17.403 1.00 85.44 91 PRO A N 1
ATOM 667 C CA . PRO A 1 91 ? 13.171 2.496 -18.795 1.00 85.44 91 PRO A CA 1
ATOM 668 C C . PRO A 1 91 ? 13.335 0.979 -18.928 1.00 85.44 91 PRO A C 1
ATOM 670 O O . PRO A 1 91 ? 14.218 0.394 -18.297 1.00 85.44 91 PRO A O 1
ATOM 673 N N . LYS A 1 92 ? 12.508 0.347 -19.773 1.00 85.88 92 LYS A N 1
ATOM 674 C CA . LYS A 1 92 ? 12.552 -1.104 -20.052 1.00 85.88 92 LYS A CA 1
ATOM 675 C C . LYS A 1 92 ? 12.255 -1.999 -18.844 1.00 85.88 92 LYS A C 1
ATOM 677 O O . LYS A 1 92 ? 12.568 -3.190 -18.870 1.00 85.88 92 LYS A O 1
ATOM 682 N N . GLN A 1 93 ? 11.652 -1.459 -17.790 1.00 88.81 93 GLN A N 1
ATOM 683 C CA . GLN A 1 93 ? 11.294 -2.207 -16.595 1.00 88.81 93 GLN A CA 1
ATOM 684 C C . GLN A 1 93 ? 9.911 -1.789 -16.103 1.00 88.81 93 GLN A C 1
ATOM 686 O O . GLN A 1 93 ? 9.675 -0.627 -15.804 1.00 88.81 93 GLN A O 1
ATOM 691 N N . ALA A 1 94 ? 9.013 -2.762 -15.989 1.00 90.88 94 ALA A N 1
ATOM 692 C CA . ALA A 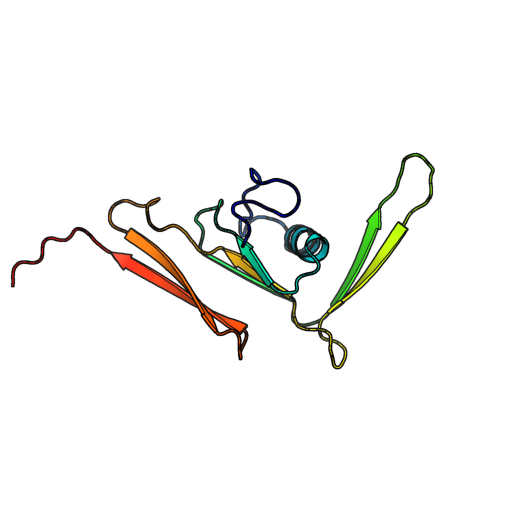1 94 ? 7.678 -2.585 -15.450 1.00 90.88 94 ALA A CA 1
ATOM 693 C C . ALA A 1 94 ? 7.559 -3.309 -14.115 1.00 90.88 94 ALA A C 1
ATOM 695 O O . ALA A 1 94 ? 7.744 -4.525 -14.059 1.00 90.88 94 ALA A O 1
ATOM 696 N N . THR A 1 95 ? 7.208 -2.583 -13.059 1.00 92.81 95 THR A N 1
ATOM 697 C CA . THR A 1 95 ? 6.909 -3.157 -11.748 1.00 92.81 95 THR A CA 1
ATOM 698 C C . THR A 1 95 ? 5.425 -2.993 -11.439 1.00 92.81 95 THR A C 1
ATOM 700 O O . THR A 1 95 ? 4.875 -1.901 -11.570 1.00 92.81 95 THR A O 1
ATOM 703 N N . TYR A 1 96 ? 4.774 -4.085 -11.045 1.00 91.75 96 TYR A N 1
ATOM 704 C CA . TYR A 1 96 ? 3.351 -4.137 -10.720 1.00 91.75 96 TYR A CA 1
ATOM 705 C C . TYR A 1 96 ? 3.084 -5.053 -9.524 1.00 91.75 96 TYR A C 1
ATOM 707 O O . TYR A 1 96 ? 3.929 -5.854 -9.116 1.00 91.75 96 TYR A O 1
ATOM 715 N N . THR A 1 97 ? 1.867 -4.959 -8.992 1.00 95.12 97 THR A N 1
ATOM 716 C CA . THR A 1 97 ? 1.438 -5.713 -7.816 1.00 95.12 97 THR A CA 1
ATOM 717 C C . THR A 1 97 ? 0.248 -6.605 -8.132 1.00 95.12 97 THR A C 1
ATOM 719 O O . THR A 1 97 ? -0.751 -6.148 -8.683 1.00 95.12 97 THR A O 1
ATOM 722 N N . LEU A 1 98 ? 0.341 -7.872 -7.734 1.00 94.69 98 LEU A N 1
ATOM 723 C CA . LEU A 1 98 ? -0.768 -8.819 -7.704 1.00 94.69 98 LEU A CA 1
ATOM 724 C C . LEU A 1 98 ? -1.341 -8.870 -6.284 1.00 94.69 98 LEU A C 1
ATOM 726 O O . LEU A 1 98 ? -0.584 -8.968 -5.319 1.00 94.69 98 LEU A O 1
ATOM 730 N N . TYR A 1 99 ? -2.665 -8.807 -6.161 1.00 93.62 99 TYR A N 1
ATOM 731 C CA . TYR A 1 99 ? -3.373 -8.841 -4.882 1.00 93.62 99 TYR A CA 1
ATOM 732 C C . TYR A 1 99 ? -4.452 -9.923 -4.896 1.00 93.62 99 TYR A C 1
ATOM 734 O O . TYR A 1 99 ? -5.284 -9.951 -5.805 1.00 93.62 99 TYR A O 1
ATOM 742 N N . ASN A 1 100 ? -4.450 -10.792 -3.884 1.00 92.69 100 ASN A N 1
ATOM 743 C CA . ASN A 1 100 ? -5.498 -11.785 -3.671 1.00 92.69 100 ASN A CA 1
ATOM 744 C C . ASN A 1 100 ? -6.519 -11.260 -2.643 1.00 92.69 100 ASN A C 1
ATOM 746 O O . ASN A 1 100 ? -6.190 -11.193 -1.458 1.00 92.69 100 ASN A O 1
ATOM 750 N N . PRO A 1 101 ? -7.760 -10.934 -3.050 1.00 87.38 101 PRO A N 1
ATOM 751 C CA . PRO A 1 101 ? -8.766 -10.379 -2.147 1.00 87.38 101 PRO A CA 1
ATOM 752 C C . PRO A 1 101 ? -9.279 -11.371 -1.096 1.00 87.38 101 PRO A C 1
ATOM 754 O O . PRO A 1 101 ? -9.839 -10.933 -0.098 1.00 87.38 101 PRO A O 1
ATOM 757 N N . ASN A 1 102 ? -9.091 -12.680 -1.293 1.00 87.69 102 ASN A N 1
ATOM 758 C CA . ASN A 1 102 ? -9.567 -13.703 -0.356 1.00 87.69 102 ASN A CA 1
ATOM 759 C C . ASN A 1 102 ? -8.589 -13.947 0.801 1.00 87.69 102 ASN A C 1
ATOM 761 O O . ASN A 1 102 ? -8.988 -14.436 1.852 1.00 87.69 102 ASN A O 1
ATOM 765 N N . THR A 1 103 ? -7.303 -13.651 0.596 1.00 88.19 103 THR A N 1
ATOM 766 C CA . THR A 1 103 ? -6.230 -13.968 1.554 1.00 88.19 103 THR A CA 1
ATOM 767 C C . THR A 1 103 ? -5.387 -12.757 1.938 1.00 88.19 103 THR A C 1
ATOM 769 O O . THR A 1 103 ? -4.403 -12.914 2.656 1.00 88.19 103 THR A O 1
ATOM 772 N N . ASP A 1 104 ? -5.697 -11.579 1.393 1.00 88.44 104 ASP A N 1
ATOM 773 C CA . ASP A 1 104 ? -4.910 -10.346 1.513 1.00 88.44 104 ASP A CA 1
ATOM 774 C C . ASP A 1 104 ? -3.439 -10.473 1.092 1.00 88.44 104 ASP A C 1
ATOM 776 O O . ASP A 1 104 ? -2.599 -9.646 1.450 1.00 88.44 104 ASP A O 1
ATOM 780 N N . GLN A 1 105 ? -3.109 -11.504 0.311 1.00 92.25 105 GLN A N 1
ATOM 781 C CA . GLN A 1 105 ? -1.739 -11.725 -0.134 1.00 92.25 105 GLN A CA 1
ATOM 782 C C . GLN A 1 105 ? -1.372 -10.725 -1.226 1.00 92.25 105 GLN A C 1
ATOM 784 O O . GLN A 1 105 ? -2.112 -10.531 -2.193 1.00 92.25 105 GLN A O 1
ATOM 789 N N . VAL A 1 106 ? -0.198 -10.121 -1.070 1.00 94.50 106 VAL A N 1
ATOM 790 C CA . VAL A 1 106 ? 0.382 -9.151 -1.998 1.00 94.50 106 VAL A CA 1
ATOM 791 C C . VAL A 1 106 ? 1.649 -9.758 -2.588 1.00 94.50 106 VAL A C 1
ATOM 793 O O . VAL A 1 106 ? 2.485 -10.299 -1.870 1.00 94.50 106 VAL A O 1
ATOM 796 N N . THR A 1 107 ? 1.804 -9.688 -3.906 1.00 96.50 107 THR A N 1
ATOM 797 C CA . THR A 1 107 ? 3.018 -10.132 -4.599 1.00 96.50 107 THR A CA 1
ATOM 798 C C . THR A 1 107 ? 3.489 -9.051 -5.557 1.00 96.50 107 THR A C 1
ATOM 800 O O . THR A 1 107 ? 2.762 -8.666 -6.472 1.00 96.50 107 THR A O 1
ATOM 803 N N . PHE A 1 108 ? 4.721 -8.587 -5.369 1.00 95.69 108 PHE A N 1
ATOM 804 C CA . PHE A 1 108 ? 5.369 -7.647 -6.279 1.00 95.69 108 PHE A CA 1
ATOM 805 C C . PHE A 1 108 ? 6.035 -8.403 -7.425 1.00 95.69 108 PHE A C 1
ATOM 807 O O . PHE A 1 108 ? 6.689 -9.425 -7.209 1.00 95.69 108 PHE A O 1
ATOM 814 N N . ARG A 1 109 ? 5.870 -7.910 -8.651 1.00 94.69 109 ARG A N 1
ATOM 815 C CA . ARG A 1 109 ? 6.512 -8.468 -9.840 1.00 94.69 109 ARG A CA 1
ATOM 816 C C . ARG A 1 109 ? 7.160 -7.371 -10.658 1.00 94.69 109 ARG A C 1
ATOM 818 O O . ARG A 1 109 ? 6.562 -6.325 -10.883 1.00 94.69 109 ARG A O 1
ATOM 825 N N . THR A 1 110 ? 8.351 -7.668 -11.159 1.00 92.31 110 THR A N 1
ATOM 826 C CA . THR A 1 110 ? 9.090 -6.804 -12.074 1.00 92.31 110 THR A CA 1
ATOM 827 C C . THR A 1 110 ? 9.381 -7.569 -13.356 1.00 92.31 110 THR A C 1
ATOM 829 O O . THR A 1 110 ? 9.934 -8.666 -13.322 1.00 92.31 110 THR A O 1
ATOM 832 N N . VAL A 1 111 ? 9.011 -6.989 -14.492 1.00 92.00 111 VAL A N 1
ATOM 833 C CA . VAL A 1 111 ? 9.228 -7.544 -15.830 1.00 92.00 111 VAL A CA 1
ATOM 834 C C . VAL A 1 111 ? 10.080 -6.566 -16.625 1.00 92.00 111 VAL A C 1
ATOM 836 O O . VAL A 1 111 ? 9.841 -5.362 -16.600 1.00 92.00 111 VAL A O 1
ATOM 839 N N . ARG A 1 112 ? 11.088 -7.074 -17.336 1.00 89.56 112 ARG A N 1
ATOM 840 C CA . ARG A 1 112 ? 11.884 -6.271 -18.272 1.00 89.56 112 ARG A CA 1
ATOM 841 C C . ARG A 1 112 ? 11.283 -6.387 -19.672 1.00 89.56 112 ARG A C 1
ATOM 843 O O . ARG A 1 112 ? 10.917 -7.484 -20.078 1.00 89.56 112 ARG A O 1
ATOM 850 N N . TYR A 1 113 ? 11.175 -5.277 -20.395 1.00 83.94 113 TYR A N 1
ATOM 851 C CA . TYR A 1 113 ? 10.584 -5.217 -21.738 1.00 83.94 113 TYR A CA 1
ATOM 852 C C . TYR A 1 113 ? 11.479 -4.425 -22.699 1.00 83.94 113 TYR A C 1
ATOM 854 O O . TYR A 1 113 ? 12.326 -3.648 -22.272 1.00 83.94 113 TYR A O 1
ATOM 862 N N . GLY A 1 114 ? 11.323 -4.611 -24.010 1.00 75.75 114 GLY A N 1
ATOM 863 C CA . GLY A 1 114 ? 12.161 -3.917 -25.000 1.00 75.75 114 GLY A CA 1
ATOM 864 C C . GLY A 1 114 ? 13.536 -4.555 -25.234 1.00 75.75 114 GLY A C 1
ATOM 865 O O . GLY A 1 114 ? 14.423 -3.909 -25.799 1.00 75.75 114 GLY A O 1
ATOM 866 N N . THR A 1 115 ? 13.716 -5.814 -24.826 1.00 61.81 115 THR A N 1
ATOM 867 C CA . THR A 1 115 ? 14.694 -6.698 -25.464 1.00 61.81 115 THR A CA 1
ATOM 868 C C . THR A 1 115 ? 14.031 -7.247 -26.721 1.00 61.81 115 THR A C 1
ATOM 870 O O . THR A 1 115 ? 13.069 -8.006 -26.636 1.00 61.81 115 THR A O 1
ATOM 873 N N . VAL A 1 116 ? 14.515 -6.834 -27.888 1.00 54.53 116 VAL A N 1
ATOM 874 C CA . VAL A 1 116 ? 14.281 -7.578 -29.126 1.00 54.53 116 VAL A CA 1
ATOM 875 C C . VAL A 1 116 ? 15.014 -8.912 -28.980 1.00 54.53 116 VAL A C 1
ATOM 877 O O . VAL A 1 116 ? 16.236 -8.968 -29.063 1.00 54.53 116 VAL A O 1
ATOM 880 N N . GLY A 1 117 ? 14.291 -9.973 -28.633 1.00 48.25 117 GLY A N 1
ATOM 881 C CA . GLY A 1 117 ? 14.827 -11.327 -28.703 1.00 48.25 117 GLY A CA 1
ATOM 882 C C . GLY A 1 117 ? 14.783 -11.795 -30.153 1.00 48.25 117 GLY A C 1
ATOM 883 O O . GLY A 1 117 ? 13.699 -11.910 -30.718 1.00 48.25 117 GLY A O 1
ATOM 884 N N . PHE A 1 118 ? 15.946 -12.051 -30.749 1.00 46.72 118 PHE A N 1
ATOM 885 C CA . PHE A 1 118 ? 16.050 -13.108 -31.751 1.00 46.72 118 PHE A CA 1
ATOM 886 C C . PHE A 1 118 ? 16.118 -14.439 -30.998 1.00 46.72 118 PHE A C 1
ATOM 888 O O . PHE A 1 118 ? 16.907 -14.518 -30.061 1.00 46.72 118 PHE A O 1
ATOM 895 N N . GLY A 1 119 ? 15.338 -15.425 -31.458 1.00 38.97 119 GLY A N 1
ATOM 896 C CA . GLY A 1 119 ? 15.645 -16.863 -31.386 1.00 38.97 119 GLY A CA 1
ATOM 897 C C . GLY A 1 119 ? 15.731 -17.497 -30.010 1.00 38.97 119 GLY A C 1
ATOM 898 O O . GLY A 1 119 ? 16.790 -17.353 -29.369 1.00 38.97 119 GLY A O 1
#

Foldseek 3Di:
DAQAFQVDNQHHDDPVDDVLVVVVRQVSVVDLEAEYENNLDWDKDKAQWDKDWDWDADPVGDTDIDIDTANPDDPRDIHMYTHQHAQPPDPQKGKGWDADPVPRDIDIDMDGHDPPDDD

pLDDT: mean 81.7, std 11.42, range [38.97, 96.5]

Sequence (119 aa):
MLHGSSLTVFEALTPDISPLVLLDRLSRTGSNRLFCGRSGQTFQYQVSTGKLAATVTTLDQTAVSQNYTIGDSVGTAARLIVGVGSVDRVPKQATYTLYNPNTDQVTFRTVRYGTVGFG

Secondary structure (DSSP, 8-state):
-BSS-SS-TT----TTS-HHHHHHHHHTTT-SEEEE-TT--EEEEEE-SEEEEEEEE-TTS-EEEEEEEESSSTT---EEEEEE--SSSBTTEEEEEEEETTTTEEEEEEEE-------

Radius of gyration: 17.63 Å; chains: 1; bounding box: 32×43×54 Å